Protein AF-A0A7C0WHH2-F1 (afdb_monomer_lite)

Sequence (91 aa):
MDEKQLKYLVALQDIDNMILDSSEEQDIGFDTTGMENAKQIRDEVAFKIDPPMLRTYERLHKRYRRAVVPVKDEICLGCFVKLPTSLSTRG

Radius of gyration: 15.4 Å; chains: 1; bounding box: 32×36×33 Å

Foldseek 3Di:
DDPLLLVLLVVLLVLVLVLVVLVVCVVVPDDPPPNVVSVVVNVVSLVVHDVVVSVQSVVQCVVASDPDFDADPCATPRVRDRHDPVPPDPD

pLDDT: mean 90.96, std 9.47, range [49.06, 97.94]

Structure (mmCIF, N/CA/C/O backbone):
data_AF-A0A7C0WHH2-F1
#
_entry.id   AF-A0A7C0WHH2-F1
#
loop_
_atom_site.group_PDB
_atom_site.id
_atom_site.type_symbol
_atom_site.label_atom_id
_atom_site.label_alt_id
_atom_site.label_comp_id
_atom_site.label_asym_id
_atom_site.label_entity_id
_atom_site.label_seq_id
_atom_site.pdbx_PDB_ins_code
_atom_site.Cartn_x
_atom_site.Cartn_y
_atom_site.Cartn_z
_atom_site.occupancy
_atom_site.B_iso_or_equiv
_atom_site.auth_seq_id
_atom_site.auth_comp_id
_atom_site.auth_asym_id
_atom_site.auth_atom_id
_atom_site.pdbx_PDB_model_num
ATOM 1 N N . MET A 1 1 ? -0.214 -13.574 -10.344 1.00 65.06 1 MET A N 1
ATOM 2 C CA . MET A 1 1 ? -0.951 -12.833 -9.299 1.00 65.06 1 MET A CA 1
ATOM 3 C C . MET A 1 1 ? -2.317 -12.517 -9.869 1.00 65.06 1 MET A C 1
ATOM 5 O O . MET A 1 1 ? -2.366 -12.088 -11.013 1.00 65.06 1 MET A O 1
ATOM 9 N N . ASP A 1 2 ? -3.385 -12.793 -9.127 1.00 88.25 2 ASP A N 1
ATOM 10 C CA . ASP A 1 2 ? -4.746 -12.456 -9.553 1.00 88.25 2 ASP A CA 1
ATOM 11 C C . ASP A 1 2 ? -4.909 -10.927 -9.675 1.00 88.25 2 ASP A C 1
ATOM 13 O O . ASP A 1 2 ? -4.430 -10.175 -8.822 1.00 88.25 2 ASP A O 1
ATOM 17 N N . GLU A 1 3 ? -5.559 -10.455 -10.742 1.00 91.75 3 GLU A N 1
ATOM 18 C CA . GLU A 1 3 ? -5.738 -9.022 -11.020 1.00 91.75 3 GLU A CA 1
ATOM 19 C C . GLU A 1 3 ? -6.521 -8.339 -9.891 1.00 91.75 3 GLU A C 1
ATOM 21 O O . GLU A 1 3 ? -6.238 -7.200 -9.511 1.00 91.75 3 GLU A O 1
ATOM 26 N N . LYS A 1 4 ? -7.480 -9.057 -9.301 1.00 95.00 4 LYS A N 1
ATOM 27 C CA . LYS A 1 4 ? -8.281 -8.559 -8.182 1.00 95.00 4 LYS A CA 1
ATOM 28 C C . LYS A 1 4 ? -7.434 -8.381 -6.917 1.00 95.00 4 LYS A C 1
ATOM 30 O O . LYS A 1 4 ? -7.534 -7.341 -6.269 1.00 95.00 4 LYS A O 1
ATOM 35 N N . GLN A 1 5 ? -6.555 -9.337 -6.612 1.00 95.81 5 GLN A N 1
ATOM 36 C CA . GLN A 1 5 ? -5.606 -9.237 -5.496 1.00 95.81 5 GLN A CA 1
ATOM 37 C C . GLN A 1 5 ? -4.648 -8.049 -5.660 1.00 95.81 5 GLN A C 1
ATOM 39 O O . GLN A 1 5 ? -4.410 -7.311 -4.704 1.00 95.81 5 GLN A O 1
ATOM 44 N N . LEU A 1 6 ? -4.148 -7.808 -6.878 1.00 95.19 6 LEU A N 1
ATOM 45 C CA . LEU A 1 6 ? -3.326 -6.629 -7.167 1.00 95.19 6 LEU A CA 1
ATOM 46 C C . LEU A 1 6 ? -4.093 -5.325 -6.911 1.00 95.19 6 LEU A C 1
ATOM 48 O O . LEU A 1 6 ? -3.563 -4.424 -6.266 1.00 95.19 6 LEU A O 1
ATOM 52 N N . LYS A 1 7 ? -5.343 -5.225 -7.379 1.00 96.56 7 LYS A N 1
ATOM 53 C CA . LYS A 1 7 ? -6.182 -4.037 -7.153 1.00 96.56 7 LYS A CA 1
ATOM 54 C C . LYS A 1 7 ? -6.389 -3.760 -5.664 1.00 96.56 7 LYS A C 1
ATOM 56 O O . LYS A 1 7 ? -6.281 -2.609 -5.253 1.00 96.56 7 LYS A O 1
ATOM 61 N N . TYR A 1 8 ? -6.629 -4.792 -4.853 1.00 97.88 8 TYR A N 1
ATOM 62 C CA . TYR A 1 8 ? -6.749 -4.620 -3.402 1.00 97.88 8 TYR A CA 1
ATOM 63 C C . TYR A 1 8 ? -5.442 -4.185 -2.744 1.00 97.88 8 TYR A C 1
ATOM 65 O O . TYR A 1 8 ? -5.467 -3.308 -1.890 1.00 97.88 8 TYR A O 1
ATOM 73 N N . LEU A 1 9 ? -4.302 -4.734 -3.166 1.00 97.31 9 LEU A N 1
ATOM 74 C CA . LEU A 1 9 ? -2.993 -4.313 -2.667 1.00 97.31 9 LEU A CA 1
ATOM 75 C C . LEU A 1 9 ? -2.671 -2.846 -2.991 1.00 97.31 9 LEU A C 1
ATOM 77 O O . LEU A 1 9 ? -2.133 -2.139 -2.143 1.00 97.31 9 LEU A O 1
ATOM 81 N N . VAL A 1 10 ? -3.001 -2.384 -4.201 1.00 96.62 10 VAL A N 1
ATOM 82 C CA . VAL A 1 10 ? -2.833 -0.972 -4.582 1.00 96.62 10 VAL A CA 1
ATOM 83 C C . VAL A 1 10 ? -3.751 -0.081 -3.746 1.00 96.62 10 VAL A C 1
ATOM 85 O O . VAL A 1 10 ? -3.276 0.883 -3.158 1.00 96.62 10 VAL A O 1
ATOM 88 N N . ALA A 1 11 ? -5.031 -0.443 -3.621 1.00 97.25 11 ALA A N 1
ATOM 89 C CA . ALA A 1 11 ? -5.984 0.317 -2.815 1.00 97.25 11 ALA A CA 1
ATOM 90 C C . ALA A 1 11 ? -5.566 0.396 -1.336 1.00 97.25 11 ALA A C 1
ATOM 92 O O . ALA A 1 11 ? -5.636 1.465 -0.738 1.00 97.25 11 ALA A O 1
ATOM 93 N N . LEU A 1 12 ? -5.090 -0.713 -0.756 1.00 97.94 12 LEU A N 1
ATOM 94 C CA . LEU A 1 12 ? -4.597 -0.747 0.621 1.00 97.94 12 LEU A CA 1
ATOM 95 C C . LEU A 1 12 ? -3.411 0.205 0.819 1.00 97.94 12 LEU A C 1
ATOM 97 O O . LEU A 1 12 ? -3.396 0.955 1.788 1.00 97.94 12 LEU A O 1
ATOM 101 N N . GLN A 1 13 ? -2.465 0.226 -0.126 1.00 97.38 13 GLN A N 1
ATOM 102 C CA . GLN A 1 13 ? -1.341 1.164 -0.109 1.00 97.38 13 GLN A CA 1
ATOM 103 C C . GLN A 1 13 ? -1.784 2.621 -0.134 1.00 97.38 13 GLN A C 1
ATOM 105 O O . GLN A 1 13 ? -1.233 3.436 0.604 1.00 97.38 13 GLN A O 1
ATOM 110 N N . ASP A 1 14 ? -2.740 2.960 -0.992 1.00 96.12 14 ASP A N 1
ATOM 111 C CA . ASP A 1 14 ? -3.207 4.338 -1.113 1.00 96.12 14 ASP A CA 1
ATOM 112 C C . ASP A 1 14 ? -3.907 4.793 0.179 1.00 96.12 14 ASP A C 1
ATOM 114 O O . ASP A 1 14 ? -3.672 5.910 0.637 1.00 96.12 14 ASP A O 1
ATOM 118 N N . ILE A 1 15 ? -4.683 3.910 0.820 1.00 96.50 15 ILE A N 1
ATOM 119 C CA . ILE A 1 15 ? -5.329 4.187 2.112 1.00 96.50 15 ILE A CA 1
ATOM 120 C C . ILE A 1 15 ? -4.297 4.307 3.240 1.00 96.50 15 ILE A C 1
ATOM 122 O O . ILE A 1 15 ? -4.351 5.261 4.013 1.00 96.50 15 ILE A O 1
ATOM 126 N N . ASP A 1 16 ? -3.349 3.371 3.342 1.00 96.69 16 ASP A N 1
ATOM 127 C CA . ASP A 1 16 ? -2.311 3.409 4.380 1.00 96.69 16 ASP A CA 1
ATOM 128 C C . ASP A 1 16 ? -1.451 4.680 4.255 1.00 96.69 16 ASP A C 1
ATOM 130 O O . ASP A 1 16 ? -1.099 5.293 5.263 1.00 96.69 16 ASP A O 1
ATOM 134 N N . ASN A 1 17 ? -1.149 5.109 3.026 1.00 95.25 17 ASN A N 1
ATOM 135 C CA . ASN A 1 17 ? -0.436 6.362 2.784 1.00 95.25 17 ASN A CA 1
ATOM 136 C C . ASN A 1 17 ? -1.287 7.578 3.145 1.00 95.25 17 ASN A C 1
ATOM 138 O O . ASN A 1 17 ? -0.785 8.467 3.813 1.00 95.25 17 ASN A O 1
ATOM 142 N N . MET A 1 18 ? -2.573 7.596 2.792 1.00 94.06 18 MET A N 1
ATOM 143 C CA . MET A 1 18 ? -3.480 8.675 3.193 1.00 94.06 18 MET A CA 1
ATOM 144 C C . MET A 1 18 ? -3.560 8.821 4.721 1.00 94.06 18 MET A C 1
ATOM 146 O O . MET A 1 18 ? -3.520 9.934 5.233 1.00 94.06 18 MET A O 1
ATOM 150 N N . ILE A 1 19 ? -3.634 7.707 5.461 1.00 94.31 19 ILE A N 1
ATOM 151 C CA . ILE A 1 19 ? -3.629 7.710 6.934 1.00 94.31 19 ILE A CA 1
ATOM 152 C C . ILE A 1 19 ? -2.313 8.269 7.484 1.00 94.31 19 ILE A C 1
ATOM 154 O O . ILE A 1 19 ? -2.338 9.036 8.446 1.00 94.31 19 ILE A O 1
ATOM 158 N N . LEU A 1 20 ? -1.177 7.882 6.899 1.00 93.56 20 LEU A N 1
ATOM 159 C CA . LEU A 1 20 ? 0.130 8.391 7.308 1.00 93.56 20 LEU A CA 1
ATOM 160 C C . LEU A 1 20 ? 0.240 9.898 7.055 1.00 93.56 20 LEU A C 1
ATOM 162 O O . LEU A 1 20 ? 0.592 10.638 7.967 1.00 93.56 20 LEU A O 1
ATOM 166 N N . ASP A 1 21 ? -0.122 10.336 5.852 1.00 93.69 21 ASP A N 1
ATOM 167 C CA . ASP A 1 21 ? -0.069 11.736 5.428 1.00 93.69 21 ASP A CA 1
ATOM 168 C C . ASP A 1 21 ? -0.949 12.599 6.337 1.00 93.69 21 ASP A C 1
ATOM 170 O O . ASP A 1 21 ? -0.493 13.606 6.865 1.00 93.69 21 ASP A O 1
ATOM 174 N N . SER A 1 22 ? -2.165 12.138 6.638 1.00 94.00 22 SER A N 1
ATOM 175 C CA . SER A 1 22 ? -3.049 12.800 7.598 1.00 94.00 22 SER A CA 1
ATOM 176 C C . SER A 1 22 ? -2.443 12.893 9.002 1.00 94.00 22 SER A C 1
ATOM 178 O O . SER A 1 22 ? -2.677 13.881 9.696 1.00 94.00 22 SER A O 1
ATOM 180 N N . SER A 1 23 ? -1.695 11.887 9.457 1.00 92.44 23 SER A N 1
ATOM 181 C CA . SER A 1 23 ? -1.025 11.966 10.758 1.00 92.44 23 SER A CA 1
ATOM 182 C C . SER A 1 23 ? 0.054 13.052 10.750 1.00 92.44 23 SER A C 1
ATOM 184 O O . SER A 1 23 ? 0.133 13.834 11.691 1.00 92.44 23 SER A O 1
ATOM 186 N N . GLU A 1 24 ? 0.849 13.133 9.679 1.00 94.19 24 GLU A N 1
ATOM 187 C CA . GLU A 1 24 ? 1.889 14.158 9.507 1.00 94.19 24 GLU A CA 1
ATOM 188 C C . GLU A 1 24 ? 1.286 15.571 9.372 1.00 94.19 24 GLU A C 1
ATOM 190 O O . GLU A 1 24 ? 1.821 16.541 9.908 1.00 94.19 24 GLU A O 1
ATOM 195 N N . GLU A 1 25 ? 0.145 15.697 8.691 1.00 95.06 25 GLU A N 1
ATOM 196 C CA . GLU A 1 25 ? -0.617 16.942 8.556 1.00 95.06 25 GLU A CA 1
ATOM 197 C C . GLU A 1 25 ? -1.197 17.411 9.898 1.00 95.06 25 GLU A C 1
ATOM 199 O O . GLU A 1 25 ? -1.142 18.600 10.231 1.00 95.06 25 GLU A O 1
ATOM 204 N N . GLN A 1 26 ? -1.716 16.481 10.703 1.00 94.31 26 GLN A N 1
ATOM 205 C CA . GLN A 1 26 ? -2.220 16.786 12.039 1.00 94.31 26 GLN A CA 1
ATOM 206 C C . GLN A 1 26 ? -1.100 17.302 12.955 1.00 94.31 26 GLN A C 1
ATOM 208 O O . GLN A 1 26 ? -1.309 18.268 13.692 1.00 94.31 26 GLN A O 1
ATOM 213 N N . ASP A 1 27 ? 0.101 16.723 12.860 1.00 95.56 27 ASP A N 1
ATOM 214 C CA . ASP A 1 27 ? 1.272 17.133 13.647 1.00 95.56 27 ASP A CA 1
ATOM 215 C C . ASP A 1 27 ? 1.707 18.585 13.372 1.00 95.56 27 ASP A C 1
ATOM 217 O O . ASP A 1 27 ? 2.309 19.231 14.234 1.00 95.56 27 ASP A O 1
ATOM 221 N N . ILE A 1 28 ? 1.372 19.132 12.198 1.00 96.19 28 ILE A N 1
ATOM 222 C CA . ILE A 1 28 ? 1.659 20.526 11.818 1.00 96.19 28 ILE A CA 1
ATOM 223 C C . ILE A 1 28 ? 0.430 21.450 11.905 1.00 96.19 28 ILE A C 1
ATOM 225 O O . ILE A 1 28 ? 0.509 22.616 11.513 1.00 96.19 28 ILE A O 1
ATOM 229 N N . GLY A 1 29 ? -0.682 20.964 12.468 1.00 94.56 29 GLY A N 1
ATOM 230 C CA . GLY A 1 29 ? -1.851 21.770 12.825 1.00 94.56 29 GLY A CA 1
ATOM 231 C C . GLY A 1 29 ? -2.974 21.821 11.787 1.00 94.56 29 GLY A C 1
ATOM 232 O O . GLY A 1 29 ? -3.838 22.694 11.897 1.00 94.56 29 GLY A O 1
ATOM 233 N N . PHE A 1 30 ? -2.990 20.924 10.796 1.00 94.12 30 PHE A N 1
ATOM 234 C CA . PHE A 1 30 ? -4.149 20.777 9.912 1.00 94.12 30 PHE A CA 1
ATOM 235 C C . PHE A 1 30 ? -5.293 20.025 10.601 1.00 94.12 30 PHE A C 1
ATOM 237 O O . PHE A 1 30 ? -5.081 19.137 11.428 1.00 94.12 30 PHE A O 1
ATOM 244 N N . ASP A 1 31 ? -6.522 20.383 10.230 1.00 92.06 31 ASP A N 1
ATOM 245 C CA . ASP A 1 31 ? -7.718 19.634 10.602 1.00 92.06 31 ASP A CA 1
ATOM 246 C C . ASP A 1 31 ? -7.855 18.404 9.700 1.00 92.06 31 ASP A C 1
ATOM 248 O O . ASP A 1 31 ? -7.957 18.524 8.479 1.00 92.06 31 ASP A O 1
ATOM 252 N N . THR A 1 32 ? -7.864 17.226 10.316 1.00 89.19 32 THR A N 1
ATOM 253 C CA . THR A 1 32 ? -7.955 15.926 9.641 1.00 89.19 32 THR A CA 1
ATOM 254 C C . THR A 1 32 ? -9.239 15.170 9.984 1.00 89.19 32 THR A C 1
ATOM 256 O O . THR A 1 32 ? -9.323 13.945 9.855 1.00 89.19 32 THR A O 1
ATOM 259 N N . THR A 1 33 ? -10.273 15.904 10.404 1.00 86.31 33 THR A N 1
ATOM 260 C CA . THR A 1 33 ? -11.610 15.364 10.667 1.00 86.31 33 THR A CA 1
ATOM 261 C C . THR A 1 33 ? -12.143 14.589 9.454 1.00 86.31 33 THR A C 1
ATOM 263 O O . THR A 1 33 ? -12.136 15.087 8.328 1.00 86.31 33 THR A O 1
ATOM 266 N N . GLY A 1 34 ? -12.654 13.372 9.677 1.00 80.00 34 GLY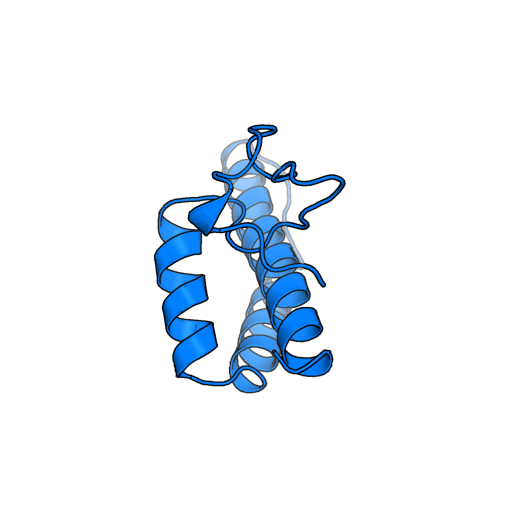 A N 1
ATOM 267 C CA . GLY A 1 34 ? -13.204 12.505 8.626 1.00 80.00 34 GLY A CA 1
ATOM 268 C C . GLY A 1 34 ? -12.310 11.319 8.251 1.00 80.00 34 GLY A C 1
ATOM 269 O O . GLY A 1 34 ? -12.725 10.460 7.465 1.00 80.00 34 GLY A O 1
ATOM 270 N N . MET A 1 35 ? -11.117 11.222 8.844 1.00 87.31 35 MET A N 1
ATOM 271 C CA . MET A 1 35 ? -10.171 10.123 8.630 1.00 87.31 35 MET A CA 1
ATOM 272 C C . MET A 1 35 ? -10.528 8.828 9.374 1.00 87.31 35 MET A C 1
ATOM 274 O O . MET A 1 35 ? -9.942 7.775 9.113 1.00 87.31 35 MET A O 1
ATOM 278 N N . GLU A 1 36 ? -11.534 8.845 10.250 1.00 84.44 36 GLU A N 1
ATOM 279 C CA . GLU A 1 36 ? -12.043 7.653 10.941 1.00 84.44 36 GLU A CA 1
ATOM 280 C C . GLU A 1 36 ? -12.543 6.591 9.952 1.00 84.44 36 GLU A C 1
ATOM 282 O O . GLU A 1 36 ? -12.316 5.393 10.140 1.00 84.44 36 GLU A O 1
ATOM 287 N N . ASN A 1 37 ? -13.156 7.039 8.854 1.00 89.50 37 ASN A N 1
ATOM 288 C CA . ASN A 1 37 ? -13.658 6.166 7.797 1.00 89.50 37 ASN A CA 1
ATOM 289 C C . ASN A 1 37 ? -12.517 5.472 7.037 1.00 89.50 37 ASN A C 1
ATOM 291 O O . ASN A 1 37 ? -12.675 4.336 6.593 1.00 89.50 37 ASN A O 1
ATOM 295 N N . ALA A 1 38 ? -11.346 6.111 6.920 1.00 91.44 38 ALA A N 1
ATOM 296 C CA . ALA A 1 38 ? -10.208 5.547 6.199 1.00 91.44 38 ALA A CA 1
ATOM 297 C C . ALA A 1 38 ? -9.692 4.264 6.869 1.00 91.44 38 ALA A C 1
ATOM 299 O O . ALA A 1 38 ? -9.416 3.283 6.183 1.00 91.44 38 ALA A O 1
ATOM 300 N N . LYS A 1 39 ? -9.641 4.227 8.209 1.00 92.12 39 LYS A N 1
ATOM 301 C CA . LYS A 1 39 ? -9.234 3.027 8.965 1.00 92.12 39 LYS A CA 1
ATOM 302 C C . LYS A 1 39 ? -10.214 1.867 8.782 1.00 92.12 39 LYS A C 1
ATOM 304 O O . LYS A 1 39 ? -9.787 0.732 8.608 1.00 92.12 39 LYS A O 1
ATOM 309 N N . GLN A 1 40 ? -11.516 2.149 8.760 1.00 94.88 40 GLN A N 1
ATOM 310 C CA . GLN A 1 40 ? -12.531 1.119 8.519 1.00 94.88 40 GLN A CA 1
ATOM 311 C C . GLN A 1 40 ? -12.405 0.532 7.108 1.00 94.88 40 GLN A C 1
ATOM 313 O O . GLN A 1 40 ? -12.329 -0.685 6.944 1.00 94.88 40 GLN A O 1
ATOM 318 N N . ILE A 1 41 ? -12.290 1.391 6.089 1.00 96.06 41 ILE A N 1
ATOM 319 C CA . ILE A 1 41 ? -12.121 0.958 4.695 1.00 96.06 41 ILE A CA 1
ATOM 320 C C . ILE A 1 41 ? -10.811 0.174 4.529 1.00 96.06 41 ILE A C 1
ATOM 322 O O . ILE A 1 41 ? -10.783 -0.832 3.817 1.00 96.06 41 ILE A O 1
ATOM 326 N N . ARG A 1 42 ? -9.734 0.588 5.210 1.00 96.88 42 ARG A N 1
ATOM 327 C CA . ARG A 1 42 ? -8.460 -0.139 5.232 1.00 96.88 42 ARG A CA 1
ATOM 328 C C . ARG A 1 42 ? -8.658 -1.594 5.658 1.00 96.88 42 ARG A C 1
ATOM 330 O O . ARG A 1 42 ? -8.210 -2.500 4.954 1.00 96.88 42 ARG A O 1
ATOM 337 N N . ASP A 1 43 ? -9.345 -1.819 6.774 1.00 97.31 43 ASP A N 1
ATOM 338 C CA . ASP A 1 43 ? -9.562 -3.160 7.321 1.00 97.31 43 ASP A CA 1
ATOM 339 C C . ASP A 1 43 ? -10.458 -4.013 6.406 1.00 97.31 43 ASP A C 1
ATOM 341 O O . ASP A 1 43 ? -10.174 -5.192 6.177 1.00 97.31 43 ASP A O 1
ATOM 345 N N . GLU A 1 44 ? -11.480 -3.414 5.787 1.00 97.88 44 GLU A N 1
ATOM 346 C CA . GLU A 1 44 ? -12.319 -4.090 4.790 1.00 97.88 44 GLU A CA 1
ATOM 347 C C . GLU A 1 44 ? -11.548 -4.515 3.534 1.00 97.88 44 GLU A C 1
ATOM 349 O O . GLU A 1 44 ? -11.823 -5.571 2.954 1.00 97.88 44 GLU A O 1
ATOM 354 N N . VAL A 1 45 ? -10.615 -3.682 3.066 1.00 97.81 45 VAL A N 1
ATOM 355 C CA . VAL A 1 45 ? -9.765 -4.000 1.911 1.00 97.81 45 VAL A CA 1
ATOM 356 C C . VAL A 1 45 ? -8.754 -5.076 2.289 1.00 97.81 45 VAL A C 1
ATOM 358 O O . VAL A 1 45 ? -8.608 -6.045 1.545 1.00 97.81 45 VAL A O 1
ATOM 361 N N . ALA A 1 46 ? -8.115 -4.963 3.456 1.00 97.88 46 ALA A N 1
ATOM 362 C CA . ALA A 1 46 ? -7.155 -5.946 3.948 1.00 97.88 46 ALA A CA 1
ATOM 363 C C . ALA A 1 46 ? -7.778 -7.345 4.081 1.00 97.88 46 ALA A C 1
ATOM 365 O O . ALA A 1 46 ? -7.152 -8.332 3.697 1.00 97.88 46 ALA A O 1
ATOM 366 N N . PHE A 1 47 ? -9.036 -7.439 4.526 1.00 97.88 47 PHE A N 1
ATOM 367 C CA . PHE A 1 47 ? -9.764 -8.709 4.629 1.00 97.88 47 PHE A CA 1
ATOM 368 C C . PHE A 1 47 ? -9.968 -9.420 3.277 1.00 97.88 47 PHE A C 1
ATOM 370 O O . PHE A 1 47 ? -10.133 -10.638 3.230 1.00 97.88 47 PHE A O 1
ATOM 377 N N . LYS A 1 48 ? -9.949 -8.681 2.162 1.00 97.50 48 LYS A N 1
ATOM 378 C CA . LYS A 1 48 ? -10.128 -9.233 0.807 1.00 97.50 48 LYS A CA 1
ATOM 379 C C . LYS A 1 48 ? -8.818 -9.736 0.187 1.00 97.50 48 LYS A C 1
ATOM 381 O O . LYS A 1 48 ? -8.851 -10.306 -0.907 1.00 97.50 48 LYS A O 1
ATOM 386 N N . ILE A 1 49 ? -7.682 -9.514 0.852 1.00 97.88 49 ILE A N 1
ATOM 387 C CA . ILE A 1 49 ? -6.349 -9.879 0.366 1.00 97.88 49 ILE A CA 1
ATOM 388 C C . ILE A 1 49 ? -5.939 -11.235 0.935 1.00 97.88 49 ILE A C 1
ATOM 390 O O . ILE A 1 49 ? -6.098 -11.505 2.125 1.00 97.88 49 ILE A O 1
ATOM 394 N N . ASP A 1 50 ? -5.340 -12.075 0.095 1.00 97.62 50 ASP A N 1
ATOM 395 C CA . ASP A 1 50 ? -4.835 -13.372 0.527 1.00 97.62 50 ASP A CA 1
ATOM 396 C C . ASP A 1 50 ? -3.782 -13.207 1.644 1.00 97.62 50 ASP A C 1
ATOM 398 O O . ASP A 1 50 ? -2.824 -12.436 1.487 1.00 97.62 50 ASP A O 1
ATOM 402 N N . PRO A 1 51 ? -3.870 -13.960 2.760 1.00 96.88 51 PRO A N 1
ATOM 403 C CA . PRO A 1 51 ? -3.009 -13.743 3.924 1.00 96.88 51 PRO A CA 1
ATOM 404 C C . PRO A 1 51 ? -1.493 -13.734 3.644 1.00 96.88 51 PRO A C 1
ATOM 406 O O . PRO A 1 51 ? -0.784 -12.928 4.250 1.00 96.88 51 PRO A O 1
ATOM 409 N N . PRO A 1 52 ? -0.934 -14.583 2.751 1.00 96.25 52 PRO A N 1
ATOM 410 C CA . PRO A 1 52 ? 0.487 -14.510 2.402 1.00 96.25 52 PRO A CA 1
ATOM 411 C C . PRO A 1 52 ? 0.884 -13.192 1.718 1.00 96.25 52 PRO A C 1
ATOM 413 O O . PRO A 1 52 ? 1.976 -12.672 1.970 1.00 96.25 52 PRO A O 1
ATOM 416 N N . MET A 1 53 ? 0.002 -12.645 0.875 1.00 95.88 53 MET A N 1
ATOM 417 C CA . MET A 1 53 ? 0.220 -11.382 0.167 1.00 95.88 53 MET A CA 1
ATOM 418 C C . MET A 1 53 ? 0.120 -10.204 1.129 1.00 95.88 53 MET A C 1
ATOM 420 O O . MET A 1 53 ? 1.032 -9.378 1.157 1.00 95.88 53 MET A O 1
ATOM 424 N N . LEU A 1 54 ? -0.909 -10.187 1.983 1.00 97.81 54 LEU A N 1
ATOM 425 C CA . LEU A 1 54 ? -1.085 -9.153 3.003 1.00 97.81 54 LEU A CA 1
ATOM 426 C C . LEU A 1 54 ? 0.128 -9.077 3.939 1.00 97.81 54 LEU A C 1
ATOM 428 O O . LEU A 1 54 ? 0.714 -8.013 4.102 1.00 97.81 54 LEU A O 1
ATOM 432 N N . ARG A 1 55 ? 0.596 -10.217 4.467 1.00 97.50 55 ARG A N 1
ATOM 433 C CA . ARG A 1 55 ? 1.794 -10.256 5.328 1.00 97.50 55 ARG A CA 1
ATOM 434 C C . ARG A 1 55 ? 3.043 -9.713 4.635 1.00 97.50 55 ARG A C 1
ATOM 436 O O . ARG A 1 55 ? 3.882 -9.071 5.266 1.00 97.50 55 ARG A O 1
ATOM 443 N N . THR A 1 56 ? 3.197 -10.004 3.344 1.00 96.38 56 THR A N 1
ATOM 444 C CA . THR A 1 56 ? 4.338 -9.516 2.559 1.00 96.38 56 THR A CA 1
ATOM 445 C C . THR A 1 56 ? 4.255 -8.010 2.371 1.00 96.38 56 TH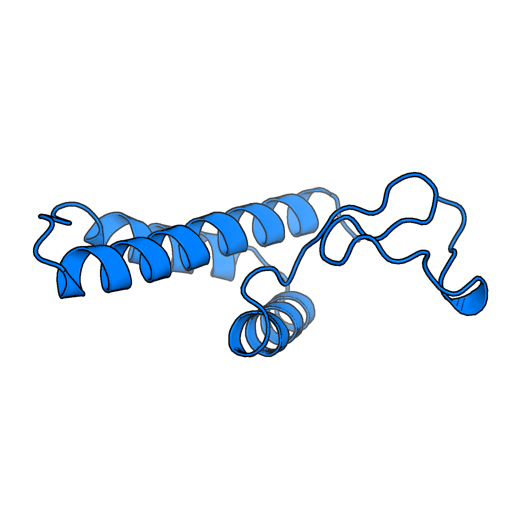R A C 1
ATOM 447 O O . THR A 1 56 ? 5.247 -7.317 2.594 1.00 96.38 56 THR A O 1
ATOM 450 N N . TYR A 1 57 ? 3.069 -7.522 2.014 1.00 97.50 57 TYR A N 1
ATOM 451 C CA . TYR A 1 57 ? 2.771 -6.107 1.888 1.00 97.50 57 TYR A CA 1
ATOM 452 C C . TYR A 1 57 ? 3.047 -5.356 3.194 1.00 97.50 57 TYR A C 1
ATOM 454 O O . TYR A 1 57 ? 3.875 -4.454 3.189 1.00 97.50 57 TYR A O 1
ATOM 462 N N . GLU A 1 58 ? 2.469 -5.775 4.322 1.00 96.38 58 GLU A N 1
ATOM 463 C CA . GLU A 1 58 ? 2.623 -5.082 5.610 1.00 96.38 58 GLU A CA 1
ATOM 464 C C . GLU A 1 58 ? 4.086 -5.034 6.066 1.00 96.38 58 GLU A C 1
ATOM 466 O O . GLU A 1 58 ? 4.560 -4.023 6.585 1.00 96.38 58 GLU A O 1
ATOM 471 N N . ARG A 1 59 ? 4.843 -6.115 5.841 1.00 96.44 59 ARG A N 1
ATOM 472 C CA . ARG A 1 59 ? 6.283 -6.146 6.131 1.00 96.44 59 ARG A CA 1
ATOM 473 C C . ARG A 1 59 ? 7.059 -5.138 5.280 1.00 96.44 59 ARG A C 1
ATOM 475 O O . ARG A 1 59 ? 8.020 -4.551 5.775 1.00 96.44 59 ARG A O 1
ATOM 482 N N . LEU A 1 60 ? 6.695 -4.982 4.008 1.00 95.88 60 LEU A N 1
ATOM 483 C CA . LEU A 1 60 ? 7.343 -4.037 3.101 1.00 95.88 60 LEU A CA 1
ATOM 484 C C . LEU A 1 60 ? 6.919 -2.597 3.395 1.00 95.88 60 LEU A C 1
ATOM 486 O O . LEU A 1 60 ? 7.795 -1.744 3.477 1.00 95.88 60 LEU A O 1
ATOM 490 N N . HIS A 1 61 ? 5.628 -2.342 3.617 1.00 95.12 61 HIS A N 1
ATOM 491 C CA . HIS A 1 61 ? 5.074 -1.008 3.868 1.00 95.12 61 HIS A CA 1
ATOM 492 C C . HIS A 1 61 ? 5.666 -0.364 5.128 1.00 95.12 61 HIS A C 1
ATOM 494 O O . HIS A 1 61 ? 6.079 0.791 5.101 1.00 95.12 61 HIS A O 1
ATOM 500 N N . LYS A 1 62 ? 5.900 -1.163 6.180 1.00 92.19 62 LYS A N 1
ATOM 501 C CA . LYS A 1 62 ? 6.629 -0.724 7.387 1.00 92.19 62 LYS A CA 1
ATOM 502 C C . LYS A 1 62 ? 8.015 -0.136 7.111 1.00 92.19 62 LYS A C 1
ATOM 504 O O . LYS A 1 62 ? 8.501 0.665 7.901 1.00 92.19 62 LYS A O 1
ATOM 509 N N . ARG A 1 63 ? 8.693 -0.586 6.049 1.00 92.06 63 ARG A N 1
ATOM 510 C CA . ARG A 1 63 ? 10.044 -0.127 5.684 1.00 92.06 63 ARG A CA 1
ATOM 511 C C . ARG A 1 63 ? 10.034 0.863 4.521 1.00 92.06 63 ARG A C 1
ATOM 513 O O . ARG A 1 63 ? 10.943 1.681 4.416 1.00 92.06 63 ARG A O 1
ATOM 520 N N . TYR A 1 64 ? 9.049 0.760 3.639 1.00 90.56 64 TYR A N 1
ATOM 521 C CA . TYR A 1 64 ? 8.958 1.508 2.396 1.00 90.56 64 TYR A CA 1
ATOM 522 C C . TYR A 1 64 ? 7.552 2.079 2.250 1.00 90.56 64 TYR A C 1
ATOM 524 O O . TYR A 1 64 ? 6.596 1.321 2.136 1.00 90.56 64 TYR A O 1
ATOM 532 N N . ARG A 1 65 ? 7.433 3.404 2.122 1.00 86.56 65 ARG A N 1
ATOM 533 C CA . ARG A 1 65 ? 6.141 4.089 1.918 1.00 86.56 65 ARG A CA 1
ATOM 534 C C . ARG A 1 65 ? 5.357 3.559 0.703 1.00 86.56 65 ARG A C 1
ATOM 536 O O . ARG A 1 65 ? 4.135 3.596 0.677 1.00 86.56 65 ARG A O 1
ATOM 543 N N . ARG A 1 66 ? 6.047 3.020 -0.312 1.00 91.38 66 ARG A N 1
ATOM 544 C CA . ARG A 1 66 ? 5.423 2.285 -1.426 1.00 91.38 66 ARG A CA 1
ATOM 545 C C . ARG A 1 66 ? 5.945 0.853 -1.484 1.00 91.38 66 ARG A C 1
ATOM 547 O O . ARG A 1 66 ? 7.088 0.622 -1.869 1.00 91.38 66 ARG A O 1
ATOM 554 N N . ALA A 1 67 ? 5.094 -0.098 -1.116 1.00 93.94 67 ALA A N 1
ATOM 555 C CA . ALA A 1 67 ? 5.363 -1.533 -1.167 1.00 93.94 67 ALA A CA 1
ATOM 556 C C . ALA A 1 67 ? 4.975 -2.171 -2.514 1.00 93.94 67 ALA A C 1
ATOM 558 O O . ALA A 1 67 ? 5.541 -3.192 -2.903 1.00 93.94 67 ALA A O 1
ATOM 559 N N . VAL A 1 68 ? 4.022 -1.573 -3.229 1.00 94.44 68 VAL A N 1
ATOM 560 C CA . VAL A 1 68 ? 3.484 -2.035 -4.510 1.00 94.44 68 VAL A CA 1
ATOM 561 C C . VAL 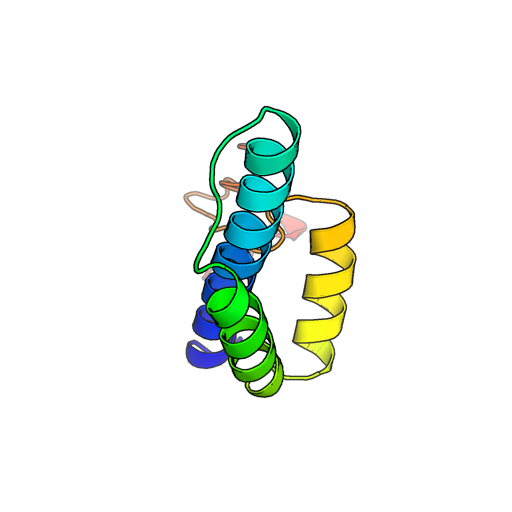A 1 68 ? 3.764 -0.966 -5.552 1.00 94.44 68 VAL A C 1
ATOM 563 O O . VAL A 1 68 ? 3.287 0.170 -5.453 1.00 94.44 68 VAL A O 1
ATOM 566 N N . VAL A 1 69 ? 4.563 -1.333 -6.551 1.00 93.06 69 VAL A N 1
ATOM 567 C CA . VAL A 1 69 ? 5.048 -0.412 -7.577 1.00 93.06 69 VAL A CA 1
ATOM 568 C C . VAL A 1 69 ? 4.963 -1.055 -8.959 1.00 93.06 69 VAL A C 1
ATOM 570 O O . VAL A 1 69 ? 5.254 -2.245 -9.101 1.00 93.06 69 VAL A O 1
ATOM 573 N N . PRO A 1 70 ? 4.566 -0.292 -9.986 1.00 91.62 70 PRO A N 1
ATOM 574 C CA . PRO A 1 70 ? 4.587 -0.781 -11.351 1.00 91.62 70 PRO A CA 1
ATOM 575 C C . PRO A 1 70 ? 6.022 -0.892 -11.877 1.00 91.62 70 PRO A C 1
ATOM 577 O O . PRO A 1 70 ? 6.922 -0.146 -11.481 1.00 91.62 70 PRO A O 1
ATOM 580 N N . VAL A 1 71 ? 6.208 -1.817 -12.813 1.00 91.00 71 VAL A N 1
ATOM 581 C CA . VAL A 1 71 ? 7.428 -1.953 -13.608 1.00 91.00 71 VAL A CA 1
ATOM 582 C C . VAL A 1 71 ? 7.080 -1.594 -15.043 1.00 91.00 71 VAL A C 1
ATOM 584 O O . VAL A 1 71 ? 6.102 -2.107 -15.586 1.00 91.00 71 VAL A O 1
ATOM 587 N N . LYS A 1 72 ? 7.872 -0.717 -15.656 1.00 90.50 72 LYS A N 1
ATOM 588 C CA . LYS A 1 72 ? 7.712 -0.320 -17.057 1.00 90.50 72 LYS A CA 1
ATOM 589 C C . LYS A 1 72 ? 9.075 -0.323 -17.731 1.00 90.50 72 LYS A C 1
ATOM 591 O O . LYS A 1 72 ? 10.008 0.241 -17.177 1.00 90.50 72 LYS A O 1
ATOM 596 N N . ASP A 1 73 ? 9.194 -0.961 -18.892 1.00 90.00 73 ASP A N 1
ATOM 597 C CA . ASP A 1 73 ? 10.448 -1.028 -19.660 1.00 90.00 73 ASP A CA 1
ATOM 598 C C . ASP A 1 73 ? 11.643 -1.541 -18.825 1.00 90.00 73 ASP A C 1
ATOM 600 O O . ASP A 1 73 ? 12.745 -1.005 -18.880 1.00 90.00 73 ASP A O 1
ATOM 604 N N . GL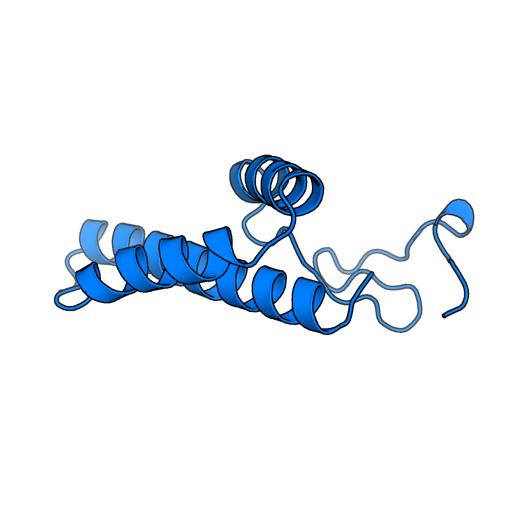U A 1 74 ? 11.407 -2.571 -18.001 1.00 89.12 74 GLU A N 1
ATOM 605 C CA . GLU A 1 74 ? 12.371 -3.124 -17.028 1.00 89.12 74 GLU A CA 1
ATOM 606 C C . GLU A 1 74 ? 12.794 -2.147 -15.913 1.00 89.12 74 GLU A C 1
ATOM 608 O O . GLU A 1 74 ? 13.709 -2.442 -15.147 1.00 89.12 74 GLU A O 1
ATOM 613 N N . ILE A 1 75 ? 12.134 -0.996 -15.779 1.00 91.00 75 ILE A N 1
ATOM 614 C CA . ILE A 1 75 ? 12.407 0.010 -14.750 1.00 91.00 75 ILE A CA 1
ATOM 615 C C . ILE A 1 75 ? 11.376 -0.125 -13.631 1.00 91.00 75 ILE A C 1
ATOM 617 O O . ILE A 1 75 ? 10.166 -0.072 -13.859 1.00 91.00 75 ILE A O 1
ATOM 621 N N . CYS A 1 76 ? 11.860 -0.265 -12.396 1.00 91.25 76 CYS A N 1
ATOM 622 C CA .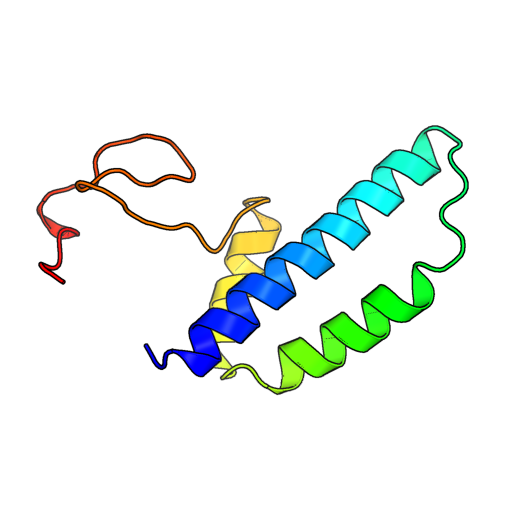 CYS A 1 76 ? 11.023 -0.155 -11.206 1.00 91.25 76 CYS A CA 1
ATOM 623 C C . CYS A 1 76 ? 10.591 1.303 -11.028 1.00 91.25 76 CYS A C 1
ATOM 625 O O . CYS A 1 76 ? 11.432 2.160 -10.769 1.00 91.25 76 CYS A O 1
ATOM 627 N N . LEU A 1 77 ? 9.293 1.599 -11.095 1.00 91.94 77 LEU A N 1
ATOM 628 C CA . LEU A 1 77 ? 8.798 2.975 -10.955 1.00 91.94 77 LEU A CA 1
ATOM 629 C C . LEU A 1 77 ? 8.734 3.462 -9.495 1.00 91.94 77 LEU A C 1
ATOM 631 O O . LEU A 1 77 ? 8.296 4.577 -9.235 1.00 91.94 77 LEU A O 1
ATOM 635 N N . GLY A 1 78 ? 9.179 2.640 -8.540 1.00 90.00 78 GLY A N 1
ATOM 636 C CA . GLY A 1 78 ? 9.383 3.048 -7.149 1.00 90.00 78 GLY A CA 1
ATOM 637 C C . GLY A 1 78 ? 10.749 3.686 -6.892 1.00 90.00 78 GLY A C 1
ATOM 638 O O . GLY A 1 78 ? 10.838 4.664 -6.159 1.00 90.00 78 GLY A O 1
ATOM 639 N N . CYS A 1 79 ? 11.814 3.136 -7.483 1.00 90.06 79 CYS A N 1
ATOM 640 C CA . CYS A 1 79 ? 13.192 3.605 -7.277 1.00 90.06 79 CYS A CA 1
ATOM 641 C C . CYS A 1 79 ? 13.888 4.092 -8.554 1.00 90.06 79 CYS A C 1
ATOM 643 O O . CYS A 1 79 ? 15.021 4.554 -8.480 1.00 90.06 79 CYS A O 1
ATOM 645 N N . PHE A 1 80 ? 13.235 3.979 -9.713 1.00 91.75 80 PHE A N 1
ATOM 646 C CA . PHE A 1 80 ? 13.752 4.352 -11.034 1.00 91.75 80 PHE A CA 1
ATOM 647 C C . PHE A 1 80 ? 15.052 3.640 -11.439 1.00 91.75 80 PHE A C 1
ATOM 649 O O . PHE A 1 80 ? 15.794 4.111 -12.296 1.00 91.75 80 PHE A O 1
ATOM 656 N N . VAL A 1 81 ? 15.315 2.469 -10.855 1.00 90.25 81 VAL A N 1
ATOM 657 C CA . VAL A 1 81 ? 16.459 1.621 -11.206 1.00 90.25 81 VAL A CA 1
ATOM 658 C C . VAL A 1 81 ? 16.010 0.516 -12.158 1.00 90.25 81 VAL A C 1
ATOM 660 O O . VAL A 1 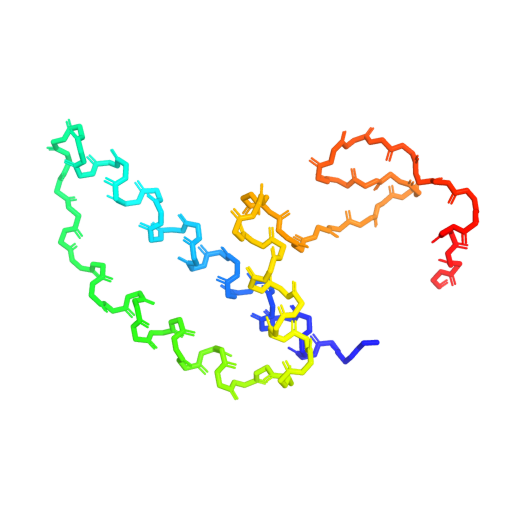81 ? 14.921 -0.052 -12.011 1.00 90.25 81 VAL A O 1
ATOM 663 N N . LYS A 1 82 ? 16.871 0.198 -13.132 1.00 89.88 82 LYS A N 1
ATOM 664 C CA . LYS A 1 82 ? 16.685 -0.946 -14.025 1.00 89.88 82 LYS A CA 1
ATOM 665 C C . LYS A 1 82 ? 16.755 -2.248 -13.225 1.00 89.88 82 LYS A C 1
ATOM 667 O O . LYS A 1 82 ? 17.720 -2.485 -12.499 1.00 89.88 82 LYS A O 1
ATOM 672 N N . LEU A 1 83 ? 15.741 -3.095 -13.361 1.00 85.75 83 LEU A N 1
ATOM 673 C CA . LEU A 1 83 ? 15.704 -4.392 -12.704 1.00 85.75 83 LEU A CA 1
ATOM 674 C C . LEU A 1 83 ? 16.840 -5.286 -13.225 1.00 85.75 83 LEU A C 1
ATOM 676 O O . LEU A 1 83 ? 17.101 -5.313 -14.432 1.00 85.75 83 LEU A O 1
ATOM 680 N N . PRO A 1 84 ? 17.505 -6.049 -12.340 1.00 83.75 84 PRO A N 1
ATOM 681 C CA . PRO A 1 84 ? 18.393 -7.123 -12.754 1.00 83.75 84 PRO A CA 1
ATOM 682 C C . PRO A 1 84 ? 17.695 -8.049 -13.754 1.00 83.75 84 PRO A C 1
ATOM 684 O O . PRO A 1 84 ? 16.536 -8.414 -13.563 1.00 83.75 84 PRO A O 1
ATOM 687 N N . THR A 1 85 ? 18.409 -8.482 -14.792 1.00 75.00 85 THR A N 1
ATOM 688 C CA . THR A 1 85 ? 17.869 -9.389 -15.822 1.00 75.00 85 THR A CA 1
ATOM 689 C C . THR A 1 85 ? 17.383 -10.720 -15.245 1.00 75.00 85 THR A C 1
ATOM 691 O O . THR A 1 85 ? 16.478 -11.327 -15.803 1.00 75.00 85 THR A O 1
ATOM 694 N N . SER A 1 86 ? 17.906 -11.142 -14.090 1.00 76.56 86 SER A N 1
ATOM 695 C CA . SER A 1 86 ? 17.421 -12.301 -13.328 1.00 76.56 86 SER A CA 1
ATOM 696 C C . SER A 1 86 ? 16.007 -12.136 -12.753 1.00 76.56 86 SER A C 1
ATOM 698 O O . SER A 1 86 ? 15.374 -13.130 -12.413 1.00 76.56 86 SER A O 1
ATOM 700 N N . LEU A 1 87 ? 15.514 -10.899 -12.636 1.00 71.81 87 LEU A N 1
ATOM 701 C CA . LEU A 1 87 ? 14.167 -10.551 -12.173 1.00 71.81 87 LEU A CA 1
ATOM 702 C C . LEU A 1 87 ? 13.242 -10.119 -13.323 1.00 71.81 87 LEU A C 1
ATOM 704 O O . LEU A 1 87 ? 12.041 -9.951 -13.108 1.00 71.81 87 LEU A O 1
ATOM 708 N N . SER A 1 88 ? 13.785 -9.960 -14.537 1.00 62.78 88 SER A N 1
ATOM 709 C CA . SER A 1 88 ? 13.023 -9.716 -15.765 1.00 62.78 88 SER A CA 1
ATOM 710 C C . SER A 1 88 ? 12.272 -10.995 -16.138 1.00 62.78 88 SER A C 1
ATOM 712 O O . SER A 1 88 ? 12.762 -11.865 -16.856 1.00 62.78 88 SER A O 1
ATOM 714 N N . THR A 1 89 ? 11.070 -11.149 -15.592 1.00 58.25 89 THR A N 1
ATOM 715 C CA . THR A 1 89 ? 10.087 -12.068 -16.160 1.00 58.25 89 THR A CA 1
ATOM 716 C C . THR A 1 89 ? 9.447 -11.329 -17.326 1.00 58.25 89 THR A C 1
ATOM 718 O O . THR A 1 89 ? 8.836 -10.279 -17.134 1.00 58.25 89 THR A O 1
ATOM 721 N N . ARG A 1 90 ? 9.653 -11.827 -18.553 1.00 55.09 90 ARG A N 1
ATOM 722 C CA . ARG A 1 90 ? 8.881 -11.367 -19.713 1.00 55.09 90 ARG A CA 1
ATOM 723 C C . ARG A 1 90 ? 7.406 -11.562 -19.357 1.00 55.09 90 ARG A C 1
ATOM 725 O O . ARG A 1 90 ? 7.006 -12.699 -19.108 1.00 55.09 90 ARG A O 1
ATOM 732 N N . GLY A 1 91 ? 6.684 -10.451 -19.227 1.00 49.06 91 GLY A N 1
ATOM 733 C CA . GLY A 1 91 ? 5.228 -10.442 -19.092 1.00 49.06 91 GLY A CA 1
ATOM 734 C C . GLY A 1 91 ? 4.562 -11.044 -20.316 1.00 49.06 91 GLY A C 1
ATOM 735 O O . GLY A 1 91 ? 5.148 -10.920 -21.418 1.00 49.06 91 GLY A O 1
#

Secondary structure (DSSP, 8-state):
--HHHHHHHHHHHHHHHHHHHHHHHHHTT---TTTHHHHHHHHHHHTTS-HHHHHHHHHHHTT-S-SS--EETTEETTT-PBPPGGG----